Protein AF-A0AAQ0QM99-F1 (afdb_monomer)

Radius of gyration: 11.36 Å; Cα contacts (8 Å, |Δi|>4): 87; chains: 1; bounding box: 30×23×29 Å

Structure (mmCIF, N/CA/C/O backbone):
data_AF-A0AAQ0QM99-F1
#
_entry.id   AF-A0AAQ0QM99-F1
#
loop_
_atom_site.group_PDB
_atom_site.id
_atom_site.type_symbol
_atom_site.label_atom_id
_atom_site.label_alt_id
_atom_site.label_comp_id
_atom_site.label_asym_id
_atom_site.label_entity_id
_atom_site.label_seq_id
_atom_site.pdbx_PDB_ins_code
_atom_site.Cartn_x
_atom_site.Cartn_y
_atom_site.Cartn_z
_atom_site.occupancy
_atom_site.B_iso_or_equiv
_atom_site.auth_seq_id
_atom_site.auth_comp_id
_atom_site.auth_asym_id
_atom_site.auth_atom_id
_atom_site.pdbx_PDB_model_num
ATOM 1 N N . MET A 1 1 ? 13.777 0.178 -9.738 1.00 84.12 1 MET A N 1
ATOM 2 C CA . MET A 1 1 ? 12.464 -0.496 -9.770 1.00 84.12 1 MET A CA 1
ATOM 3 C C . MET A 1 1 ? 11.877 -0.255 -11.146 1.00 84.12 1 MET A C 1
ATOM 5 O O . MET A 1 1 ? 11.964 0.879 -11.602 1.00 84.12 1 MET A O 1
ATOM 9 N N . ASN A 1 2 ? 11.391 -1.299 -11.813 1.00 96.56 2 ASN A N 1
ATOM 10 C CA . ASN A 1 2 ? 10.737 -1.210 -13.121 1.00 96.56 2 ASN A CA 1
ATOM 11 C C . ASN A 1 2 ? 9.212 -1.355 -12.961 1.00 96.56 2 ASN A C 1
ATOM 13 O O . ASN A 1 2 ? 8.727 -1.564 -11.848 1.00 96.56 2 ASN A O 1
ATOM 17 N N . ILE A 1 3 ? 8.480 -1.241 -14.068 1.00 97.31 3 ILE A N 1
ATOM 18 C CA . ILE A 1 3 ? 7.014 -1.337 -14.097 1.00 97.31 3 ILE A CA 1
ATOM 19 C C . ILE A 1 3 ? 6.536 -2.688 -13.544 1.00 97.31 3 ILE A C 1
ATOM 21 O O . ILE A 1 3 ? 5.662 -2.705 -12.682 1.00 97.31 3 ILE A O 1
ATOM 25 N N . ASP A 1 4 ? 7.171 -3.794 -13.941 1.00 98.12 4 ASP A N 1
ATOM 26 C CA . ASP A 1 4 ? 6.789 -5.141 -13.491 1.00 98.12 4 ASP A CA 1
ATOM 27 C C . ASP A 1 4 ? 6.904 -5.303 -11.969 1.00 98.12 4 ASP A C 1
ATOM 29 O O . ASP A 1 4 ? 6.007 -5.838 -11.320 1.00 98.12 4 ASP A O 1
ATOM 33 N N . THR A 1 5 ? 7.981 -4.780 -11.372 1.00 98.25 5 THR A N 1
ATOM 34 C CA . THR A 1 5 ? 8.177 -4.818 -9.913 1.00 98.25 5 THR A CA 1
ATOM 35 C C . THR A 1 5 ? 7.122 -3.980 -9.189 1.00 98.25 5 THR A C 1
ATOM 37 O O . THR A 1 5 ? 6.643 -4.380 -8.131 1.00 98.25 5 THR A O 1
ATOM 40 N N . ILE A 1 6 ? 6.748 -2.820 -9.743 1.00 98.44 6 ILE A N 1
ATOM 41 C CA . ILE A 1 6 ? 5.700 -1.969 -9.159 1.00 98.44 6 ILE A CA 1
ATOM 42 C C . ILE A 1 6 ? 4.354 -2.696 -9.204 1.00 98.44 6 ILE A C 1
ATOM 44 O O . ILE A 1 6 ? 3.672 -2.740 -8.185 1.00 98.44 6 ILE A O 1
ATOM 48 N N . GLY A 1 7 ? 4.005 -3.310 -10.338 1.00 98.25 7 GLY A N 1
ATOM 49 C CA . GLY A 1 7 ? 2.772 -4.088 -10.484 1.00 98.25 7 GLY A CA 1
ATOM 50 C C . GLY A 1 7 ? 2.714 -5.291 -9.538 1.00 98.25 7 GLY A C 1
ATOM 51 O O . GLY A 1 7 ? 1.707 -5.501 -8.866 1.00 98.25 7 GLY A O 1
ATOM 52 N N . TYR A 1 8 ? 3.815 -6.037 -9.403 1.00 98.56 8 TYR A N 1
ATOM 53 C CA . TYR A 1 8 ? 3.912 -7.133 -8.433 1.00 98.56 8 TYR A CA 1
ATOM 54 C C . TYR A 1 8 ? 3.709 -6.642 -6.989 1.00 98.56 8 TYR A C 1
ATOM 56 O O . TYR A 1 8 ? 2.901 -7.200 -6.245 1.00 98.56 8 TYR A O 1
ATOM 64 N N . ASN A 1 9 ? 4.381 -5.553 -6.604 1.00 98.69 9 ASN A N 1
ATOM 65 C CA . ASN A 1 9 ? 4.235 -4.962 -5.273 1.00 98.69 9 ASN A CA 1
ATOM 66 C C . ASN A 1 9 ? 2.820 -4.408 -5.033 1.00 98.69 9 ASN A C 1
ATOM 68 O O . ASN A 1 9 ? 2.305 -4.521 -3.922 1.00 98.69 9 ASN A O 1
ATOM 72 N N . ALA A 1 10 ? 2.171 -3.855 -6.061 1.00 98.44 10 ALA A N 1
ATOM 73 C CA . ALA A 1 10 ? 0.772 -3.438 -6.008 1.00 98.44 10 ALA A CA 1
ATOM 74 C C . ALA A 1 10 ? -0.159 -4.625 -5.730 1.00 98.44 10 ALA A C 1
ATOM 76 O O . ALA A 1 10 ? -1.066 -4.495 -4.914 1.00 98.44 10 ALA A O 1
ATOM 77 N N . GLY A 1 11 ? 0.110 -5.798 -6.311 1.00 98.06 11 GLY A N 1
ATOM 78 C CA . GLY A 1 11 ? -0.604 -7.035 -5.982 1.00 98.06 11 GLY A CA 1
ATOM 79 C C . GLY A 1 11 ? -0.448 -7.448 -4.514 1.00 98.06 11 GLY A C 1
ATOM 80 O O . GLY A 1 11 ? -1.430 -7.806 -3.870 1.00 98.06 11 GLY A O 1
ATOM 81 N N . LEU A 1 12 ? 0.761 -7.334 -3.948 1.00 98.44 12 LEU A N 1
ATOM 82 C CA . LEU A 1 12 ? 0.988 -7.601 -2.519 1.00 98.44 12 LEU A CA 1
ATOM 83 C C . LEU A 1 12 ? 0.198 -6.642 -1.619 1.00 98.44 12 LEU A C 1
ATOM 85 O O . LEU A 1 12 ? -0.391 -7.074 -0.630 1.00 98.44 12 LEU A O 1
ATOM 89 N N . VAL A 1 13 ? 0.182 -5.351 -1.963 1.00 98.31 13 VAL A N 1
ATOM 90 C CA . VAL A 1 13 ? -0.601 -4.339 -1.241 1.00 98.31 13 VAL A CA 1
ATOM 91 C C . VAL A 1 13 ? -2.095 -4.622 -1.364 1.00 98.31 13 VAL A C 1
ATOM 93 O O . VAL A 1 13 ? -2.781 -4.627 -0.350 1.00 98.31 13 VAL A O 1
ATOM 96 N N . TRP A 1 14 ? -2.590 -4.908 -2.569 1.00 98.12 14 TRP A N 1
ATOM 97 C CA . TRP A 1 14 ? -4.001 -5.212 -2.807 1.00 98.12 14 TRP A CA 1
ATOM 98 C C . TRP A 1 14 ? -4.460 -6.428 -1.997 1.00 98.12 14 TRP A C 1
ATOM 100 O O . TRP A 1 14 ? -5.458 -6.339 -1.291 1.00 98.12 14 TRP A O 1
ATOM 110 N N . ASN A 1 15 ? -3.682 -7.518 -2.000 1.00 97.50 15 ASN A N 1
ATOM 111 C CA . ASN A 1 15 ? -3.976 -8.701 -1.187 1.00 97.50 15 ASN A CA 1
ATOM 112 C C . ASN A 1 15 ? -4.019 -8.366 0.309 1.00 97.50 15 ASN A C 1
ATOM 114 O O . ASN A 1 15 ? -4.924 -8.804 1.005 1.00 97.50 15 ASN A O 1
ATOM 118 N N . ALA A 1 16 ? -3.072 -7.566 0.811 1.00 97.31 16 ALA A N 1
ATOM 119 C CA . ALA A 1 16 ? -3.066 -7.162 2.216 1.00 97.31 16 ALA A CA 1
ATOM 120 C C . ALA A 1 16 ? -4.281 -6.295 2.589 1.00 97.31 16 ALA A C 1
ATOM 122 O O . ALA A 1 16 ? -4.791 -6.417 3.699 1.00 97.31 16 ALA A O 1
ATOM 123 N N . LEU A 1 17 ? -4.737 -5.432 1.675 1.00 96.88 17 LEU A N 1
ATOM 124 C CA . LEU A 1 17 ? -5.927 -4.602 1.867 1.00 96.88 17 LEU A CA 1
ATOM 125 C C . LEU A 1 17 ? -7.235 -5.390 1.728 1.00 96.88 17 LEU A C 1
ATOM 127 O O . LEU A 1 17 ? -8.238 -4.958 2.272 1.00 96.88 17 LEU A O 1
ATOM 131 N N . ASN A 1 18 ? -7.239 -6.533 1.042 1.00 95.81 18 ASN A N 1
ATOM 132 C CA . ASN A 1 18 ? -8.432 -7.366 0.877 1.00 95.81 18 ASN A CA 1
ATOM 133 C C . ASN A 1 18 ? -8.802 -8.163 2.148 1.00 95.81 18 ASN A C 1
ATOM 135 O O . ASN A 1 18 ? -9.918 -8.658 2.264 1.00 95.81 18 ASN A O 1
ATOM 139 N N . GLU A 1 19 ? -7.879 -8.276 3.107 1.00 94.75 19 GLU A N 1
ATOM 140 C CA . GLU A 1 19 ? -8.072 -9.000 4.375 1.00 94.75 19 GLU A CA 1
ATOM 141 C C . GLU A 1 19 ? -8.543 -8.093 5.529 1.00 94.75 19 GLU A C 1
ATOM 143 O O . GLU A 1 19 ? -8.738 -8.557 6.654 1.00 94.75 19 GLU A O 1
ATOM 148 N N . VAL A 1 20 ? -8.676 -6.785 5.291 1.00 94.38 20 VAL A N 1
ATOM 149 C CA . VAL A 1 20 ? -8.980 -5.776 6.316 1.00 94.38 20 VAL A CA 1
ATOM 150 C C . VAL A 1 20 ? -9.914 -4.706 5.761 1.00 94.38 20 VAL A C 1
ATOM 152 O O . VAL A 1 20 ? -9.912 -4.427 4.570 1.00 94.38 20 VAL A O 1
ATOM 155 N N . GLU A 1 21 ? -10.692 -4.056 6.625 1.00 92.62 21 GLU A N 1
ATOM 156 C CA . GLU A 1 21 ? -11.550 -2.943 6.196 1.00 92.62 21 GLU A CA 1
ATOM 157 C C . GLU A 1 21 ? -10.723 -1.706 5.824 1.00 92.62 21 GLU A C 1
ATOM 159 O O . GLU A 1 21 ? -10.947 -1.093 4.785 1.00 92.62 21 GLU A O 1
ATOM 164 N N . ALA A 1 22 ? -9.744 -1.354 6.661 1.00 94.50 22 ALA A N 1
ATOM 165 C CA . ALA A 1 22 ? -8.826 -0.245 6.440 1.00 94.50 22 ALA A CA 1
ATOM 166 C C . ALA A 1 22 ? -7.548 -0.431 7.272 1.00 94.50 22 ALA A C 1
ATOM 168 O O . ALA A 1 22 ? -7.563 -1.074 8.325 1.00 94.50 22 ALA A O 1
ATOM 169 N N . ILE A 1 23 ? -6.421 0.123 6.820 1.00 96.25 23 ILE A N 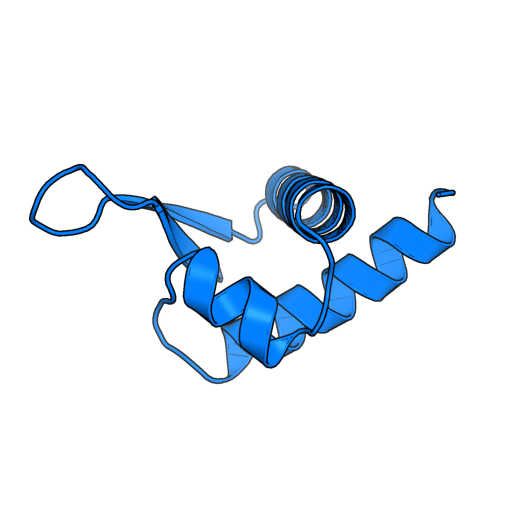1
ATOM 170 C CA . ILE A 1 23 ? -5.132 -0.040 7.504 1.00 96.25 23 ILE A CA 1
ATOM 171 C C . ILE A 1 23 ? -4.211 1.169 7.315 1.00 96.25 23 ILE A C 1
ATOM 173 O O . ILE A 1 23 ? -4.136 1.768 6.246 1.00 96.25 23 ILE A O 1
ATOM 177 N N . GLY A 1 24 ? -3.473 1.532 8.366 1.00 97.00 24 GLY A N 1
ATOM 178 C CA . GLY A 1 24 ? -2.497 2.623 8.312 1.00 97.00 24 GLY A CA 1
ATOM 179 C C . GLY A 1 24 ? -1.192 2.233 7.608 1.00 97.00 24 GLY A C 1
ATOM 180 O O . GLY A 1 24 ? -0.755 1.079 7.673 1.00 97.00 24 GLY A O 1
ATOM 181 N N . LEU A 1 25 ? -0.502 3.212 7.010 1.00 96.75 25 LEU A N 1
ATOM 182 C CA . LEU A 1 25 ? 0.719 2.982 6.214 1.00 96.75 25 LEU A CA 1
ATOM 183 C C . LEU A 1 25 ? 1.833 2.233 6.967 1.00 96.75 25 LEU A C 1
ATOM 185 O O . LEU A 1 25 ? 2.516 1.384 6.393 1.00 96.75 25 LEU A O 1
ATOM 189 N N . VAL A 1 26 ? 2.012 2.509 8.264 1.00 95.88 26 VAL A N 1
ATOM 190 C CA . VAL A 1 26 ? 3.033 1.841 9.093 1.00 95.88 26 VAL A CA 1
ATOM 191 C C . VAL A 1 26 ? 2.762 0.344 9.206 1.00 95.88 26 VAL A C 1
ATOM 193 O O . VAL A 1 26 ? 3.698 -0.453 9.107 1.00 95.88 26 VAL A O 1
ATOM 196 N N . GLN A 1 27 ? 1.504 -0.040 9.421 1.00 96.88 27 GLN A N 1
ATOM 197 C CA . GLN A 1 27 ? 1.118 -1.441 9.533 1.00 96.88 27 GLN A CA 1
ATOM 198 C C . GLN A 1 27 ? 1.109 -2.111 8.158 1.00 96.88 27 GLN A C 1
ATOM 200 O O . GLN A 1 27 ? 1.635 -3.216 8.026 1.00 96.88 27 GLN A O 1
ATOM 205 N N . LEU A 1 28 ? 0.623 -1.420 7.124 1.00 97.56 28 LEU A N 1
ATOM 206 C CA . LEU A 1 28 ? 0.627 -1.916 5.749 1.00 97.56 28 LEU A CA 1
ATOM 207 C C . LEU A 1 28 ? 2.041 -2.273 5.269 1.00 97.56 28 LEU A C 1
ATOM 209 O O . LEU A 1 28 ? 2.274 -3.326 4.677 1.00 97.56 28 LEU A O 1
ATOM 213 N N . ARG A 1 29 ? 3.024 -1.436 5.608 1.00 97.81 29 ARG A N 1
ATOM 214 C CA . ARG A 1 29 ? 4.442 -1.705 5.356 1.00 97.81 29 ARG A CA 1
ATOM 215 C C . ARG A 1 29 ? 4.938 -2.971 6.055 1.00 97.81 29 ARG A C 1
ATOM 217 O 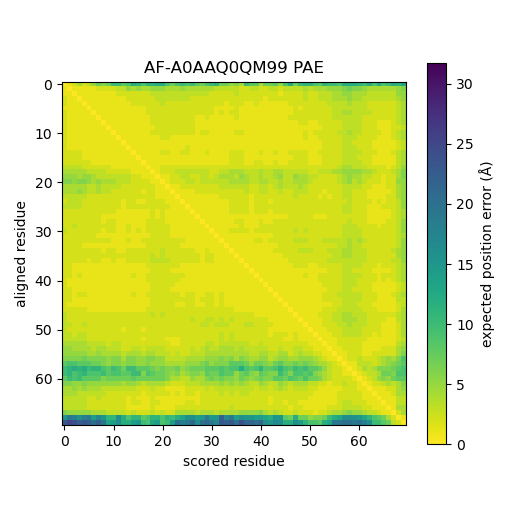O . ARG A 1 29 ? 5.686 -3.744 5.466 1.00 97.81 29 ARG A O 1
ATOM 224 N N . LYS A 1 30 ? 4.530 -3.198 7.309 1.00 97.69 30 LYS A N 1
ATOM 225 C CA . LYS A 1 30 ? 4.939 -4.385 8.080 1.00 97.69 30 LYS A CA 1
ATOM 226 C C . LYS A 1 30 ? 4.378 -5.670 7.477 1.00 97.69 30 LYS A C 1
ATOM 228 O O . LYS A 1 30 ? 5.120 -6.641 7.363 1.00 97.69 30 LYS A O 1
ATOM 233 N N . VAL A 1 31 ? 3.102 -5.675 7.086 1.00 97.56 31 VAL A N 1
ATOM 234 C CA . VAL A 1 31 ? 2.452 -6.879 6.538 1.00 97.56 31 VAL A CA 1
ATOM 235 C C . VAL A 1 31 ? 2.944 -7.206 5.129 1.00 97.56 31 VAL A C 1
ATOM 237 O O . VAL A 1 31 ? 3.201 -8.368 4.831 1.00 97.56 31 VAL A O 1
ATOM 240 N N . THR A 1 32 ? 3.175 -6.190 4.292 1.00 97.81 32 THR A N 1
ATOM 241 C CA . THR A 1 32 ? 3.698 -6.383 2.927 1.00 97.81 32 THR A CA 1
ATOM 242 C C . THR A 1 32 ? 5.214 -6.579 2.885 1.00 97.81 32 THR A C 1
ATOM 244 O O . THR A 1 32 ? 5.740 -7.066 1.888 1.00 97.81 32 THR A O 1
ATOM 247 N N . LYS A 1 33 ? 5.928 -6.216 3.964 1.00 98.06 33 LYS A N 1
ATOM 248 C CA . LYS A 1 33 ? 7.401 -6.229 4.079 1.00 98.06 33 LYS A CA 1
ATOM 249 C C . LYS A 1 33 ? 8.115 -5.368 3.029 1.00 98.06 33 LYS A C 1
ATOM 251 O O . LYS A 1 33 ? 9.307 -5.551 2.783 1.00 98.06 33 LYS A O 1
ATOM 256 N N . LEU A 1 34 ? 7.396 -4.423 2.434 1.00 98.19 34 LEU A N 1
ATOM 257 C CA . LEU A 1 34 ? 7.930 -3.474 1.465 1.00 98.19 34 LEU A CA 1
ATOM 258 C C . LEU A 1 34 ? 8.677 -2.339 2.168 1.00 98.19 34 LEU A C 1
ATOM 260 O O . LEU A 1 34 ? 8.388 -1.995 3.314 1.00 98.19 34 LEU A O 1
ATOM 264 N N . LYS A 1 35 ? 9.626 -1.710 1.474 1.00 97.75 35 LYS A N 1
ATOM 265 C CA . LYS A 1 35 ? 10.208 -0.433 1.920 1.00 97.75 35 LYS A CA 1
ATOM 266 C C . LYS A 1 35 ? 9.295 0.728 1.526 1.00 97.75 35 LYS A C 1
ATOM 268 O O . LYS A 1 35 ? 8.509 0.616 0.589 1.00 97.75 35 LYS A O 1
ATOM 273 N N . ASP A 1 36 ? 9.471 1.879 2.171 1.00 96.88 36 ASP A N 1
ATOM 274 C CA . ASP A 1 36 ? 8.621 3.070 1.986 1.00 96.88 36 ASP A CA 1
ATOM 275 C C . ASP A 1 36 ? 8.444 3.459 0.517 1.00 96.88 36 ASP A C 1
ATOM 277 O O . ASP A 1 36 ? 7.323 3.630 0.047 1.00 96.88 36 ASP A O 1
ATOM 281 N N . LYS A 1 37 ? 9.546 3.520 -0.240 1.00 97.69 37 LYS A N 1
ATOM 282 C CA . LYS A 1 37 ? 9.507 3.844 -1.672 1.00 97.69 37 LYS A CA 1
ATOM 283 C C . LYS A 1 37 ? 8.678 2.838 -2.477 1.00 97.69 37 LYS A C 1
ATOM 285 O O . LYS A 1 37 ? 7.996 3.224 -3.418 1.00 97.69 37 LYS A O 1
ATOM 290 N N . GLU A 1 38 ? 8.766 1.558 -2.143 1.00 98.44 38 GLU A N 1
ATOM 291 C CA . GLU A 1 38 ? 8.091 0.480 -2.871 1.00 98.44 38 GLU A CA 1
ATOM 292 C C . GLU A 1 38 ? 6.599 0.479 -2.547 1.00 98.44 38 GLU A C 1
ATOM 294 O O . GLU A 1 38 ? 5.781 0.376 -3.456 1.00 98.44 38 GLU A O 1
ATOM 299 N N . LEU A 1 39 ? 6.260 0.684 -1.270 1.00 98.38 39 LEU A N 1
ATOM 300 C CA . LEU A 1 39 ? 4.886 0.826 -0.806 1.00 98.38 39 LEU A CA 1
ATOM 301 C C . LEU A 1 39 ? 4.201 2.042 -1.442 1.00 98.38 39 LEU A C 1
ATOM 303 O O . LEU A 1 39 ? 3.090 1.917 -1.943 1.00 98.38 39 LEU A O 1
ATOM 307 N N . MET A 1 40 ? 4.860 3.204 -1.471 1.00 97.88 40 MET A N 1
ATOM 308 C CA . MET A 1 40 ? 4.298 4.417 -2.083 1.00 97.88 40 MET A CA 1
ATOM 309 C C . MET A 1 40 ? 4.074 4.257 -3.592 1.00 97.88 40 MET A C 1
ATOM 311 O O . MET A 1 40 ? 3.040 4.679 -4.103 1.00 97.88 40 MET A O 1
ATOM 315 N N . LEU A 1 41 ? 5.002 3.613 -4.310 1.00 98.25 41 LEU A N 1
ATOM 316 C CA . LEU A 1 41 ? 4.828 3.326 -5.739 1.00 98.25 41 LEU A CA 1
ATOM 317 C C . LEU A 1 41 ? 3.691 2.327 -5.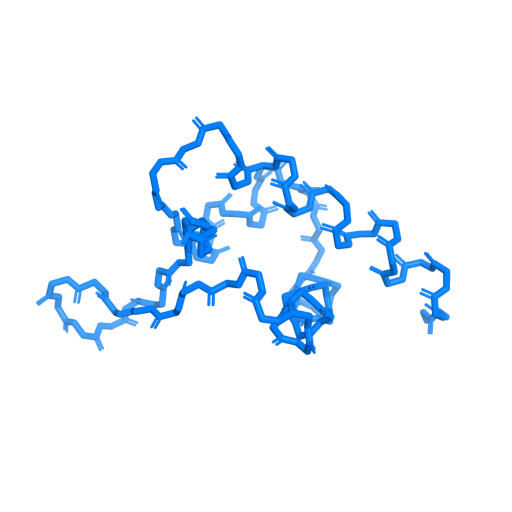992 1.00 98.25 41 LEU A C 1
ATOM 319 O O . LEU A 1 41 ? 2.911 2.521 -6.920 1.00 98.25 41 LEU A O 1
ATOM 323 N N . ALA A 1 42 ? 3.578 1.290 -5.161 1.00 98.44 42 ALA A N 1
ATOM 324 C CA . ALA A 1 42 ? 2.496 0.313 -5.225 1.00 98.44 42 ALA A CA 1
ATOM 325 C C . ALA A 1 42 ? 1.124 0.954 -4.949 1.00 98.44 42 ALA A C 1
ATOM 327 O O . ALA A 1 42 ? 0.172 0.717 -5.689 1.00 98.44 42 ALA A O 1
ATOM 328 N N . LEU A 1 43 ? 1.029 1.822 -3.938 1.00 98.19 43 LEU A N 1
ATOM 329 C CA . LEU A 1 43 ? -0.192 2.579 -3.649 1.00 98.19 43 LEU A CA 1
ATOM 330 C C . LEU A 1 43 ? -0.544 3.540 -4.788 1.00 98.19 43 LEU A C 1
ATOM 332 O O . LEU A 1 43 ? -1.692 3.573 -5.215 1.00 98.19 43 LEU A O 1
ATOM 336 N N . GLY A 1 44 ? 0.437 4.263 -5.338 1.00 97.75 44 GLY A N 1
ATOM 337 C CA . GLY A 1 44 ? 0.223 5.127 -6.503 1.00 97.75 44 GLY A CA 1
ATOM 338 C C . GLY A 1 44 ? -0.261 4.356 -7.735 1.00 97.75 44 GLY A C 1
ATOM 339 O O . GLY A 1 44 ? -1.098 4.853 -8.486 1.00 97.75 44 GLY A O 1
ATOM 340 N N . TRP A 1 45 ? 0.213 3.120 -7.922 1.00 98.25 45 TRP A N 1
ATOM 341 C CA . TRP A 1 45 ? -0.276 2.237 -8.979 1.00 98.25 45 TRP A CA 1
ATOM 342 C C . TRP A 1 45 ? -1.754 1.886 -8.801 1.00 98.25 45 TRP A C 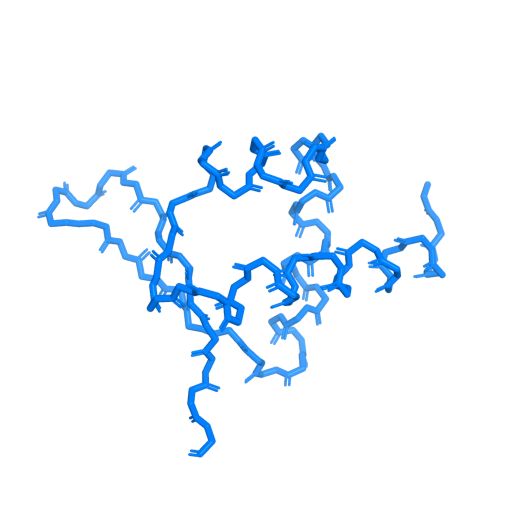1
ATOM 344 O O . TRP A 1 45 ? -2.518 2.016 -9.751 1.00 98.25 45 TRP A O 1
ATOM 354 N N . LEU A 1 46 ? -2.161 1.472 -7.599 1.00 98.19 46 LEU A N 1
ATOM 355 C CA . LEU A 1 46 ? -3.556 1.126 -7.307 1.00 98.19 46 LEU A CA 1
ATOM 356 C C . LEU A 1 46 ? -4.478 2.354 -7.343 1.00 98.19 46 LEU A C 1
ATOM 358 O O . LEU A 1 46 ? -5.607 2.252 -7.813 1.00 98.19 46 LEU A O 1
ATOM 362 N N . ALA A 1 47 ? -3.995 3.521 -6.907 1.00 97.50 47 ALA A N 1
ATOM 363 C CA . ALA A 1 47 ? -4.731 4.781 -6.995 1.00 97.50 47 ALA A CA 1
ATOM 364 C C . ALA A 1 47 ? -4.997 5.190 -8.452 1.00 97.50 47 ALA A C 1
ATOM 366 O O . ALA A 1 47 ? -6.096 5.622 -8.771 1.00 97.50 47 ALA A O 1
ATOM 367 N N . ARG A 1 48 ? -4.029 4.987 -9.360 1.00 96.94 48 ARG A N 1
ATOM 368 C CA . ARG A 1 48 ? -4.218 5.193 -10.810 1.00 96.94 48 ARG A CA 1
ATOM 369 C C . ARG A 1 48 ? -5.319 4.298 -11.397 1.00 96.94 48 ARG A C 1
ATOM 371 O O . ARG A 1 48 ? -5.846 4.604 -12.460 1.00 96.94 48 ARG A O 1
ATOM 378 N N . GLU A 1 49 ? -5.605 3.169 -10.756 1.00 96.06 49 GLU A N 1
ATOM 379 C CA . GLU A 1 49 ? -6.636 2.208 -11.163 1.00 96.06 49 GLU A CA 1
ATOM 380 C C . GLU A 1 49 ? -7.967 2.418 -10.422 1.00 96.06 49 GLU A C 1
ATOM 382 O O . GLU A 1 49 ? -8.832 1.551 -10.509 1.00 96.06 49 GLU A O 1
ATOM 387 N N . ASP A 1 50 ? -8.112 3.517 -9.670 1.00 96.56 50 ASP A N 1
ATOM 388 C CA . ASP A 1 50 ? -9.288 3.841 -8.848 1.00 96.56 50 ASP A CA 1
ATOM 389 C C . ASP A 1 50 ? -9.644 2.754 -7.810 1.00 96.56 50 ASP A C 1
ATOM 391 O O . ASP A 1 50 ? -10.791 2.599 -7.401 1.00 96.56 50 ASP A O 1
ATOM 395 N N . LYS A 1 51 ? -8.647 1.983 -7.349 1.00 97.12 51 LYS A N 1
ATOM 396 C CA . LYS A 1 51 ? -8.846 0.848 -6.423 1.00 97.12 51 LYS A CA 1
ATOM 397 C C . LYS A 1 51 ? -8.711 1.197 -4.946 1.00 97.12 51 LYS A C 1
ATOM 399 O O . LYS A 1 51 ? -8.859 0.307 -4.111 1.00 97.12 51 LYS A O 1
ATOM 404 N N . LEU A 1 52 ? -8.368 2.437 -4.605 1.00 97.38 52 LEU A N 1
ATOM 405 C CA . LEU A 1 52 ? -8.078 2.841 -3.230 1.00 97.38 52 LEU A CA 1
ATOM 406 C C . LEU A 1 52 ? -9.012 3.943 -2.753 1.00 97.38 52 LEU A C 1
ATOM 408 O O . LEU A 1 52 ? -9.294 4.889 -3.482 1.00 97.38 52 LEU A O 1
ATOM 412 N N . VAL A 1 53 ? -9.363 3.868 -1.475 1.00 96.69 53 VAL A N 1
ATOM 413 C CA . VAL A 1 53 ? -9.830 5.010 -0.693 1.00 96.69 53 VAL A CA 1
ATOM 414 C C . VAL A 1 53 ? -8.700 5.411 0.249 1.00 96.69 53 VAL A C 1
ATOM 416 O O . VAL A 1 53 ? -8.099 4.568 0.918 1.00 96.69 53 VAL A O 1
ATOM 419 N N . ILE A 1 54 ? -8.384 6.705 0.266 1.00 95.25 54 ILE A N 1
ATOM 420 C CA . ILE A 1 54 ? -7.363 7.292 1.136 1.00 95.25 54 ILE A CA 1
ATOM 421 C C . ILE A 1 54 ? -8.075 8.240 2.092 1.00 95.25 54 ILE A C 1
ATOM 423 O O . ILE A 1 54 ? -8.781 9.150 1.659 1.00 95.25 54 ILE A O 1
ATOM 427 N N . SER A 1 55 ? -7.884 8.018 3.384 1.00 95.00 55 SER A N 1
ATOM 428 C CA . SER A 1 55 ? -8.474 8.810 4.456 1.00 95.00 55 SER A CA 1
ATOM 429 C C . SER A 1 55 ? -7.442 9.096 5.542 1.00 95.00 55 SER A C 1
ATOM 431 O O . SER A 1 55 ? -6.297 8.637 5.491 1.00 95.00 55 SER A O 1
ATOM 433 N N . GLU A 1 56 ? -7.846 9.886 6.528 1.00 94.94 56 GLU A N 1
ATOM 434 C CA . GLU A 1 56 ? -7.065 10.136 7.733 1.00 94.94 56 GLU A CA 1
ATOM 435 C C . GLU A 1 56 ? -7.713 9.429 8.926 1.00 94.94 56 GLU A C 1
ATOM 437 O O . GLU A 1 56 ? -8.917 9.160 8.932 1.00 94.94 56 GLU A O 1
ATOM 442 N N . ASP A 1 57 ? -6.907 9.108 9.935 1.00 90.88 57 ASP A N 1
ATOM 443 C CA . ASP A 1 57 ? -7.413 8.650 11.223 1.00 90.88 57 ASP A CA 1
ATOM 444 C C . ASP A 1 57 ? -8.181 9.755 11.965 1.00 90.88 57 ASP A C 1
ATOM 446 O O . ASP A 1 57 ? -8.160 1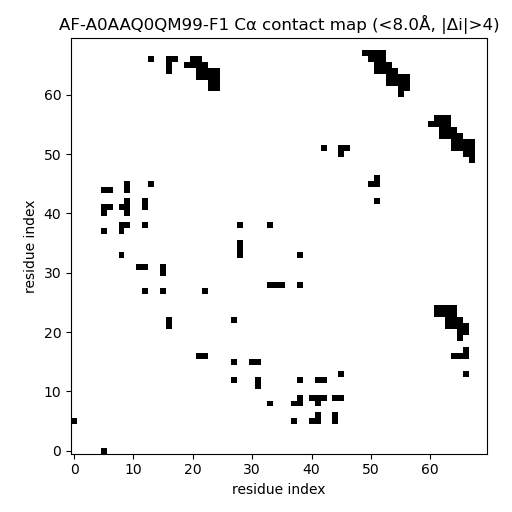0.925 11.590 1.00 90.88 57 ASP A O 1
ATOM 450 N N . GLU A 1 58 ? -8.836 9.397 13.070 1.00 87.50 58 GLU A N 1
ATOM 451 C CA . GLU A 1 58 ? -9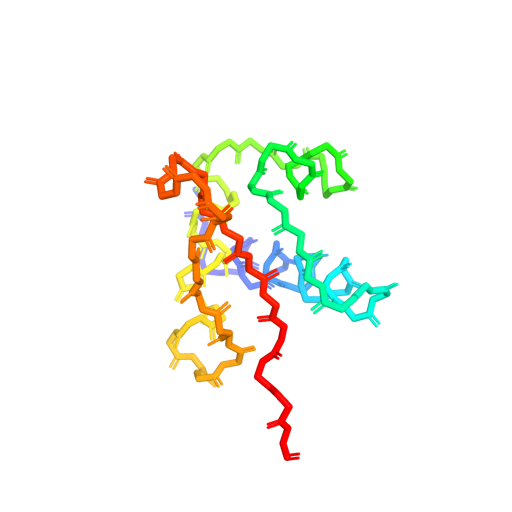.662 10.319 13.869 1.00 87.50 58 GLU A CA 1
ATOM 452 C C . GLU A 1 58 ? -8.905 11.572 14.352 1.00 87.50 58 GLU A C 1
ATOM 454 O O . GLU A 1 58 ? -9.513 12.595 14.658 1.00 87.50 58 GLU A O 1
ATOM 459 N N . ASN A 1 59 ? -7.572 11.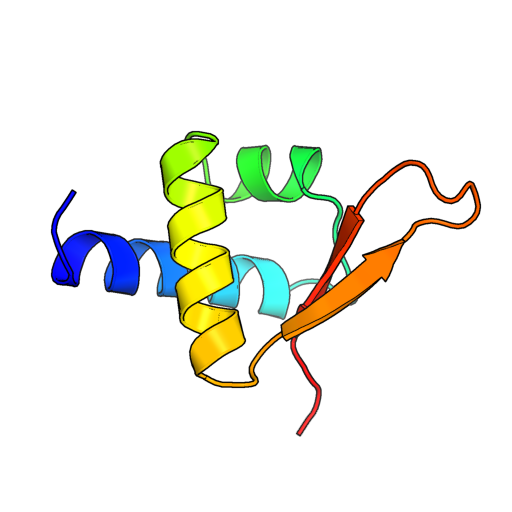500 14.417 1.00 90.25 59 ASN A N 1
ATOM 460 C CA . ASN A 1 59 ? -6.708 12.591 14.856 1.00 90.25 59 ASN A CA 1
ATOM 461 C C . ASN A 1 59 ? -6.161 13.445 13.699 1.00 90.25 59 ASN A C 1
ATOM 463 O O . ASN A 1 59 ? -5.430 14.401 13.972 1.00 90.25 59 ASN A O 1
ATOM 467 N N . GLY A 1 60 ? -6.442 13.091 12.439 1.00 88.50 60 GLY A N 1
ATOM 468 C CA . GLY A 1 60 ? -5.924 13.774 11.248 1.00 88.50 60 GLY A CA 1
ATOM 469 C C . GLY A 1 60 ? -4.404 13.665 11.081 1.00 88.50 60 GLY A C 1
ATOM 470 O O . GLY A 1 60 ? -3.776 14.519 10.459 1.00 88.50 60 GLY A O 1
ATOM 471 N N . LYS A 1 61 ? -3.762 12.681 11.724 1.00 89.88 61 LYS A N 1
ATOM 472 C CA . LYS A 1 61 ? -2.289 12.573 11.767 1.00 89.88 61 LYS A CA 1
ATOM 473 C C . LYS A 1 61 ? -1.759 11.431 10.927 1.00 89.88 61 LYS A C 1
ATOM 475 O O . LYS A 1 61 ? -0.616 11.495 10.473 1.00 89.88 61 LYS A O 1
ATOM 480 N N . ASN A 1 62 ? -2.550 10.377 10.762 1.00 92.38 62 ASN A N 1
ATOM 481 C CA . ASN A 1 62 ? -2.119 9.177 10.068 1.00 92.38 62 ASN A CA 1
ATOM 482 C C . ASN A 1 62 ? -2.986 8.925 8.847 1.00 92.38 62 ASN A C 1
ATOM 484 O O . ASN A 1 62 ? -4.208 8.935 8.933 1.00 92.38 62 ASN A O 1
ATOM 488 N N . ILE A 1 63 ? -2.331 8.612 7.732 1.00 94.75 63 ILE A N 1
ATOM 489 C CA . ILE A 1 63 ? -3.010 8.145 6.528 1.00 94.75 63 ILE A CA 1
ATOM 490 C C . ILE A 1 63 ? -3.466 6.702 6.745 1.00 94.75 63 ILE A C 1
ATOM 492 O O . ILE A 1 63 ? -2.661 5.827 7.100 1.00 94.75 63 ILE A O 1
ATOM 496 N N . ILE A 1 64 ? -4.744 6.469 6.473 1.00 96.44 64 ILE A N 1
ATOM 497 C CA . ILE A 1 64 ? -5.385 5.163 6.406 1.00 96.44 64 ILE A CA 1
ATOM 498 C C . ILE A 1 64 ? -5.755 4.888 4.946 1.00 96.44 64 ILE A C 1
ATOM 500 O O . ILE A 1 64 ? -6.156 5.783 4.203 1.00 96.44 64 ILE A O 1
ATOM 504 N N . VAL A 1 65 ? -5.577 3.640 4.523 1.00 97.19 65 VAL A N 1
ATOM 505 C CA . VAL A 1 65 ? -5.932 3.181 3.180 1.00 97.19 65 VAL A CA 1
ATOM 506 C C . VAL A 1 65 ? -6.824 1.948 3.247 1.00 97.19 65 VAL A C 1
ATOM 508 O O . VAL A 1 65 ? -6.629 1.072 4.092 1.00 97.19 65 VAL A O 1
ATOM 511 N N . SER A 1 66 ? -7.785 1.876 2.334 1.00 97.12 66 SER A N 1
ATOM 512 C CA . SER A 1 66 ? -8.670 0.730 2.118 1.00 97.12 66 SER A CA 1
ATOM 513 C C . SER A 1 66 ? -8.909 0.516 0.624 1.00 97.12 66 SER A C 1
ATOM 515 O O . SER A 1 66 ? -8.563 1.370 -0.200 1.00 97.12 66 SER A O 1
ATOM 517 N N . LEU A 1 67 ? -9.469 -0.638 0.255 1.00 97.25 67 LEU A N 1
ATOM 518 C CA . LEU A 1 67 ? -9.933 -0.848 -1.115 1.00 97.25 67 LEU A CA 1
ATOM 519 C C . LEU A 1 67 ? -11.208 -0.037 -1.361 1.00 97.25 67 LEU A C 1
ATOM 521 O O . LEU A 1 67 ? -12.104 -0.003 -0.517 1.00 97.25 67 LEU A O 1
ATOM 525 N N . ALA A 1 68 ? -11.303 0.586 -2.535 1.00 93.75 68 ALA A N 1
ATOM 526 C CA . ALA A 1 68 ? -12.569 1.115 -3.020 1.00 93.75 68 ALA A CA 1
ATOM 527 C C . ALA A 1 68 ? -13.528 -0.068 -3.218 1.00 93.75 68 ALA A C 1
ATOM 529 O O . ALA A 1 68 ? -13.254 -0.965 -4.017 1.00 93.75 68 ALA A O 1
ATOM 530 N N . GLN A 1 69 ? -14.609 -0.113 -2.437 1.00 73.88 69 GLN A N 1
ATOM 531 C CA . GLN A 1 69 ? -15.673 -1.089 -2.656 1.00 73.88 69 GLN A CA 1
ATOM 532 C C . GLN A 1 69 ? -16.331 -0.766 -4.003 1.00 73.88 69 GLN A C 1
ATOM 534 O O . GLN A 1 69 ? -16.666 0.393 -4.257 1.00 73.88 69 GLN A O 1
ATOM 539 N N . GLY A 1 70 ? -16.429 -1.773 -4.873 1.00 56.91 70 GLY A N 1
ATOM 540 C CA . GLY A 1 70 ? -17.182 -1.682 -6.126 1.00 56.91 70 GLY A CA 1
ATOM 541 C C . GLY A 1 70 ? -18.685 -1.685 -5.898 1.00 56.91 70 GLY A C 1
ATOM 542 O O . GLY A 1 70 ? -19.120 -2.204 -4.845 1.00 56.91 70 GLY A O 1
#

Nearest PDB structures (foldseek):
  6pco-assembly2_C  TM=8.143E-01  e=1.120E-03  Bordetella bronchiseptica
  2nnn-assembly3_E  TM=8.217E-01  e=5.262E-03  Pseudomonas aeruginosa
  7d59-assembly1_O  TM=8.951E-01  e=1.889E-02  Homo sapiens
  3e6m-assembly1_B  TM=8.260E-01  e=1.767E-02  Ruegeria pomeroyi
  3e6m-assembly4_H  TM=8.060E-01  e=2.162E-02  Ruegeria pomeroyi

Mean predicted aligned error: 2.67 Å

Secondary structure (DSSP, 8-state):
--HHHHHHHHHHHHHHHHTSS-EEHHHHHHHHT--HHHHHHHHHHHHHTT-EEEEE-TTS-SEEEEE---

Solvent-accessible surface ar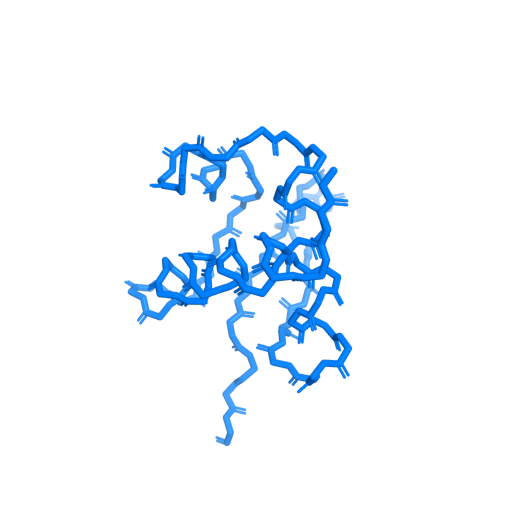ea (backbone atoms only — not comparable to full-atom values): 4023 Å² total; per-residue (Å²): 137,56,69,68,57,37,53,54,45,25,50,47,49,49,57,59,36,73,77,44,82,62,45,38,60,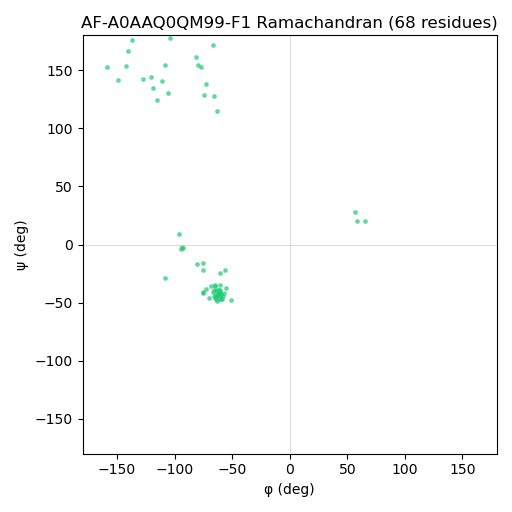74,57,51,32,62,77,60,69,47,53,72,72,54,45,54,48,10,50,52,54,38,48,76,67,66,43,51,40,81,48,62,43,100,82,71,78,44,57,28,40,24,57,46,81,130

Sequence (70 aa):
MNIDTIGYNAGLVWNALNEVEAIGLVQLRKVTKLKDKELMLALGWLAREDKLVISEDENGKNIIVSLAQG

Foldseek 3Di:
DDPVLLCVLLVLLQVVQVVDQKDFPVVSCVSSVDDPVSSVSSVVVCVVVVQKDWDAPPVNPTIMIHTDDD

pLDDT: mean 95.39, std 6.04, range [56.91, 98.69]